Protein AF-A0A7S1Q7R6-F1 (afdb_monomer)

Solvent-accessible surface area (backbone atoms only — not comparable to full-atom values): 7780 Å² total; per-residue (Å²): 104,78,70,52,54,55,52,52,50,54,51,49,54,51,53,53,51,50,54,62,72,68,62,82,77,69,73,88,74,39,63,68,59,52,54,51,50,53,52,51,49,52,50,50,54,53,49,53,55,52,49,53,57,49,51,59,49,48,51,56,51,47,55,55,48,58,70,46,44,64,57,52,53,53,52,52,51,52,52,52,52,48,60,53,43,32,77,79,41,77,83,47,66,76,55,71,65,59,53,51,52,51,52,53,50,52,54,55,56,52,76,70,46,74,79,76,77,73,84,76,86,81,75,75,75,76,76,80,80,121

Nearest PDB structures (foldseek):
  7lbm-assembly1_q  TM=4.569E-01  e=2.997E+00  Homo sapiens

Radius of gyration: 30.02 Å; Cα contacts (8 Å, |Δi|>4): 24; chains: 1; bounding box: 56×29×100 Å

Sequence (130 aa):
QQNEFKVTLAALESLLLEKLANAEGDILDDTELILSLEEAKRTSDEVKEKVVVAQDTELKINETSEFYRPTGSRGSLLFFLLMDLCKMHTFYKYSLDAFVMVVTRAVNSVSLRKPKEAPREEQREEQEKG

Foldseek 3Di:
DLVVLVVVLVVLVVVLVVLVVPDDDDPVPPPVNVVSVVVSVVVVVVSVVVNVVVVVVVVVVVVVCVVCVVVVVVLVVVVVVLVCVCVVDVVSDDDPVVSVVVVVVVVVVVVPDDPDPDPPPPPPPPVPPD

Organism: Alexandrium catenella (NCBI:txid2925)

InterPro domains:
  IPR026983 Dynein heavy chain [PTHR22878] (1-110)
  IPR035706 Dynein heavy chain, ATP-binding dynein motor region [PF12781] (1-47)

Secondary structure (DSSP, 8-state):
-HHHHHHHHHHHHHHHHHHHHT--S-TTT-HHHHHHHHHHHHHHHHHHHHHHHHHHHHHHHHHHHHHHHHHHHHHHHHHHHHHHGGGT-TT----HHHHHHHHHHHHHHHHTS---PPPP-TTSSTTS--

Structure (mmCIF, N/CA/C/O backbone):
data_AF-A0A7S1Q7R6-F1
#
_entry.id   AF-A0A7S1Q7R6-F1
#
loop_
_atom_site.group_PDB
_atom_site.id
_atom_site.type_symbol
_atom_site.label_atom_id
_atom_site.label_alt_id
_atom_site.label_comp_id
_atom_site.label_asym_id
_atom_site.label_entity_id
_atom_site.label_seq_id
_atom_site.pdbx_PDB_ins_code
_atom_site.Cartn_x
_atom_site.Cartn_y
_atom_site.Cartn_z
_atom_site.occupancy
_atom_site.B_iso_or_equiv
_atom_site.auth_seq_id
_atom_site.aut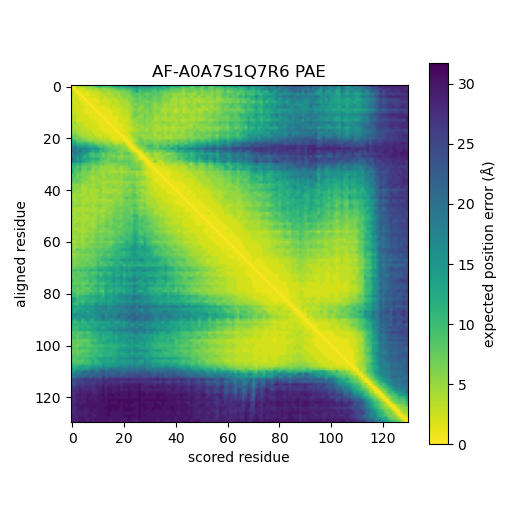h_comp_id
_atom_site.auth_asym_id
_atom_site.auth_atom_id
_atom_site.pdbx_PDB_model_num
ATOM 1 N N . GLN A 1 1 ? -3.364 2.461 11.760 1.00 62.03 1 GLN A N 1
ATOM 2 C CA . GLN A 1 1 ? -4.745 2.958 11.917 1.00 62.03 1 GLN A CA 1
ATOM 3 C C . GLN A 1 1 ? -5.800 1.867 12.083 1.00 62.03 1 GLN A C 1
ATOM 5 O O . GLN A 1 1 ? -6.254 1.701 13.201 1.00 62.03 1 GLN A O 1
ATOM 10 N N . GLN A 1 2 ? -6.175 1.063 11.075 1.00 71.44 2 GLN A N 1
ATOM 11 C CA . GLN A 1 2 ? -7.242 0.049 11.265 1.00 71.44 2 GLN A CA 1
ATOM 12 C C . GLN A 1 2 ? -6.922 -0.974 12.377 1.00 71.44 2 GLN A C 1
ATOM 14 O O . GLN A 1 2 ? -7.785 -1.321 13.178 1.00 71.44 2 GLN A O 1
ATOM 19 N N . ASN A 1 3 ? -5.663 -1.416 12.468 1.00 79.38 3 ASN A N 1
ATOM 20 C CA . ASN A 1 3 ? -5.226 -2.328 13.528 1.00 79.38 3 ASN A CA 1
ATOM 21 C C . ASN A 1 3 ? -5.204 -1.654 14.914 1.00 79.38 3 ASN A C 1
ATOM 23 O O . ASN A 1 3 ? -5.475 -2.299 15.917 1.00 79.38 3 ASN A O 1
ATOM 27 N N . GLU A 1 4 ? -4.946 -0.345 14.965 1.00 82.06 4 GLU A N 1
ATOM 28 C CA . GLU A 1 4 ? -4.988 0.429 16.212 1.00 82.06 4 GLU A CA 1
A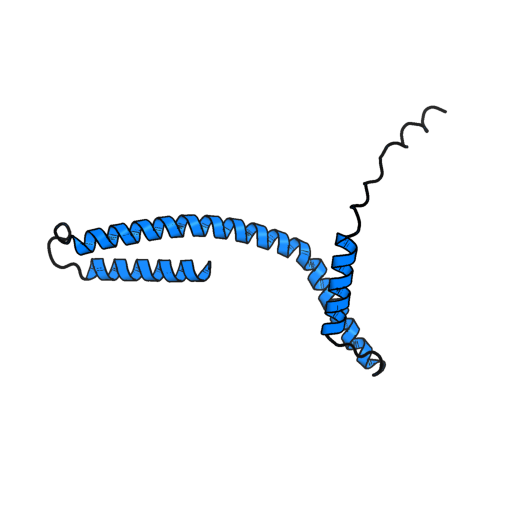TOM 29 C C . GLU A 1 4 ? -6.426 0.540 16.720 1.00 82.06 4 GLU A C 1
ATOM 31 O O . GLU A 1 4 ? -6.647 0.312 17.900 1.00 82.06 4 GLU A O 1
ATOM 36 N N . PHE A 1 5 ? -7.410 0.764 15.836 1.00 81.19 5 PHE A N 1
ATOM 37 C CA . PHE A 1 5 ? -8.825 0.795 16.224 1.00 81.19 5 PHE A CA 1
ATOM 38 C C . PHE A 1 5 ? -9.308 -0.529 16.823 1.00 81.19 5 PHE A C 1
ATOM 40 O O . PHE A 1 5 ? -10.046 -0.524 17.804 1.00 81.19 5 PHE A O 1
ATOM 47 N N . LYS A 1 6 ? -8.856 -1.667 16.280 1.00 82.56 6 LYS A N 1
ATOM 48 C CA . LYS A 1 6 ? -9.162 -2.993 16.841 1.00 82.56 6 LYS A CA 1
ATOM 49 C C . LYS A 1 6 ? -8.565 -3.170 18.238 1.00 82.56 6 LYS A C 1
ATOM 51 O O . LYS A 1 6 ? -9.243 -3.670 19.129 1.00 82.56 6 LYS A O 1
ATOM 56 N N . VAL A 1 7 ? -7.321 -2.730 18.437 1.00 85.81 7 VAL A N 1
ATOM 57 C CA . VAL A 1 7 ? -6.643 -2.793 19.741 1.00 85.81 7 VAL A CA 1
ATOM 58 C C . VAL A 1 7 ? -7.323 -1.877 20.760 1.00 85.81 7 VAL A C 1
ATOM 60 O O . VAL A 1 7 ? -7.571 -2.304 21.884 1.00 85.81 7 VAL A O 1
ATOM 63 N N . THR A 1 8 ? -7.680 -0.648 20.376 1.00 83.38 8 THR A N 1
ATOM 64 C CA . THR A 1 8 ? -8.376 0.287 21.272 1.00 83.38 8 THR A CA 1
ATOM 65 C C . THR A 1 8 ? -9.770 -0.200 21.644 1.00 83.38 8 THR A C 1
ATOM 67 O O . THR A 1 8 ? -10.170 -0.023 22.789 1.00 83.38 8 THR A O 1
ATOM 70 N N . LEU A 1 9 ? -10.498 -0.840 20.717 1.00 84.31 9 LEU A N 1
ATOM 71 C CA . LEU A 1 9 ? -11.827 -1.388 20.997 1.00 84.31 9 LEU A CA 1
ATOM 72 C C . LEU A 1 9 ? -11.746 -2.540 22.009 1.00 84.31 9 LEU A C 1
ATOM 74 O O . LEU A 1 9 ? -12.470 -2.538 22.996 1.00 84.31 9 LEU A O 1
ATOM 78 N N . ALA A 1 10 ? -10.807 -3.471 21.812 1.00 86.06 10 ALA A N 1
ATOM 79 C CA . ALA A 1 10 ? -10.595 -4.593 22.726 1.00 86.06 10 ALA A CA 1
ATOM 80 C C . ALA A 1 10 ? -10.132 -4.138 24.123 1.00 86.06 10 ALA A C 1
ATOM 82 O O . ALA A 1 10 ? -10.534 -4.710 25.139 1.00 86.06 10 ALA A O 1
ATOM 83 N N . ALA A 1 11 ? -9.300 -3.093 24.184 1.00 86.69 11 ALA A N 1
ATOM 84 C CA . ALA A 1 11 ? -8.883 -2.485 25.443 1.00 86.69 11 ALA A CA 1
ATOM 85 C C . ALA A 1 11 ? -10.065 -1.821 26.168 1.00 86.69 11 ALA A C 1
ATOM 87 O O . ALA A 1 11 ? -10.223 -2.013 27.371 1.00 86.69 11 ALA A O 1
ATOM 88 N N . LEU A 1 12 ? -10.918 -1.095 25.433 1.00 83.25 12 LEU A N 1
ATOM 89 C CA . LEU A 1 12 ? -12.149 -0.507 25.965 1.00 83.25 12 LEU A CA 1
ATOM 90 C C . LEU A 1 12 ? -13.103 -1.577 26.496 1.00 83.25 12 LEU A C 1
ATOM 92 O O . LEU A 1 12 ? -13.567 -1.445 27.621 1.00 83.25 12 LEU A O 1
ATOM 96 N N . GLU A 1 13 ? -13.355 -2.645 25.737 1.00 84.12 13 GLU A N 1
ATOM 97 C CA . GLU A 1 13 ? -14.203 -3.762 26.174 1.00 84.12 13 GLU A CA 1
ATOM 98 C C . GLU A 1 13 ? -13.673 -4.417 27.454 1.00 84.12 13 GLU A C 1
ATOM 100 O O . GLU A 1 13 ? -14.444 -4.658 28.380 1.00 84.12 13 GLU A O 1
ATOM 105 N N . SER A 1 14 ? -12.360 -4.652 27.538 1.00 86.38 14 SER A N 1
ATOM 106 C CA . SER A 1 14 ? -11.731 -5.258 28.720 1.00 86.38 14 SER A CA 1
ATOM 107 C C . SER A 1 14 ? -11.855 -4.365 29.956 1.00 86.38 14 SER A C 1
ATOM 109 O O . SER A 1 14 ? -12.211 -4.850 31.027 1.00 86.38 14 SER A O 1
ATOM 111 N N . LEU A 1 15 ? -11.619 -3.059 29.798 1.00 84.00 15 LEU A N 1
ATOM 112 C CA . LEU A 1 15 ? -11.740 -2.071 30.873 1.00 84.00 15 LEU A CA 1
ATOM 113 C C . LEU A 1 15 ? -13.187 -1.976 31.375 1.00 84.00 15 LEU A C 1
ATOM 115 O O . LEU A 1 15 ? -13.436 -1.902 32.576 1.00 84.00 15 LEU A O 1
ATOM 119 N N . LEU A 1 16 ? -14.153 -2.017 30.460 1.00 82.56 16 LEU A N 1
ATOM 120 C CA . LEU A 1 16 ? -15.580 -1.966 30.773 1.00 82.56 16 LEU A CA 1
ATOM 121 C C . LEU A 1 16 ? -16.029 -3.233 31.521 1.00 82.56 16 LEU A C 1
ATOM 123 O O . LEU A 1 16 ? -16.770 -3.143 32.500 1.00 82.56 16 LEU A O 1
ATOM 127 N N . LEU A 1 17 ? -15.525 -4.402 31.107 1.00 85.12 17 LEU A N 1
ATOM 128 C CA . LEU A 1 17 ? -15.769 -5.681 31.774 1.00 85.12 17 LEU A CA 1
ATOM 129 C C . LEU A 1 17 ? -15.191 -5.701 33.198 1.00 85.12 17 LEU A C 1
ATOM 131 O O . LEU A 1 17 ? -15.863 -6.148 34.123 1.00 85.12 17 LEU A O 1
ATOM 135 N N . GLU A 1 18 ? -13.970 -5.192 33.375 1.00 85.00 18 GLU A N 1
ATOM 136 C CA . GLU A 1 18 ? -13.306 -5.078 34.678 1.00 85.00 18 GLU A CA 1
ATOM 137 C C . GLU A 1 18 ? -14.086 -4.160 35.625 1.00 85.00 18 GLU A C 1
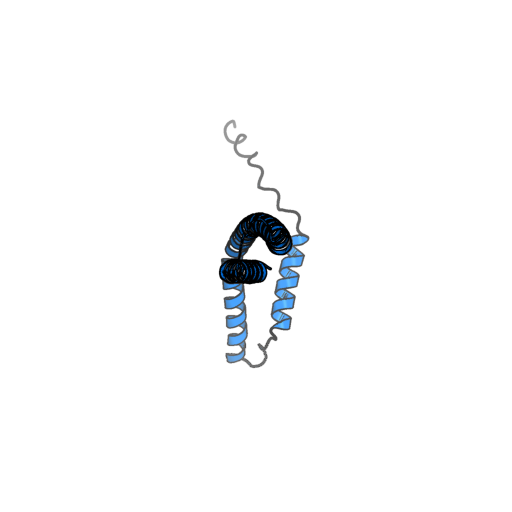ATOM 139 O O . GLU A 1 18 ? -14.365 -4.532 36.765 1.00 85.00 18 GLU A O 1
ATOM 144 N N . LYS A 1 19 ? -14.498 -2.984 35.137 1.00 79.38 19 LYS A N 1
ATOM 145 C CA . LYS A 1 19 ? -15.271 -2.017 35.924 1.00 79.38 19 LYS A CA 1
ATOM 146 C C . LYS A 1 19 ? -16.637 -2.551 36.352 1.00 79.38 19 LYS A C 1
ATOM 148 O O . LYS A 1 19 ? -17.047 -2.310 37.480 1.00 79.38 19 LYS A O 1
ATOM 153 N N . LEU A 1 20 ? -17.322 -3.298 35.486 1.00 80.19 20 LEU A N 1
ATOM 154 C CA . LEU A 1 20 ? -18.587 -3.957 35.830 1.00 80.19 20 LEU A CA 1
ATOM 155 C C . LEU A 1 20 ? -18.394 -5.116 36.818 1.00 80.19 20 LEU A C 1
ATOM 157 O O . LEU A 1 20 ? -19.235 -5.314 37.688 1.00 80.19 20 LEU A O 1
ATOM 161 N N . ALA A 1 21 ? -17.309 -5.884 36.690 1.00 83.81 21 ALA A N 1
ATOM 162 C CA . ALA A 1 21 ? -17.031 -7.026 37.561 1.00 83.81 21 ALA A CA 1
ATOM 163 C C . ALA A 1 21 ? -16.616 -6.613 38.984 1.00 83.81 21 ALA A C 1
ATOM 165 O O . ALA A 1 21 ? -16.918 -7.335 39.931 1.00 83.81 21 ALA A O 1
ATOM 166 N N . ASN A 1 22 ? -15.947 -5.465 39.126 1.00 81.44 22 ASN A N 1
ATOM 167 C CA . ASN A 1 22 ? -15.501 -4.920 40.412 1.00 81.44 22 ASN A CA 1
ATOM 168 C C . ASN A 1 22 ? -16.511 -3.959 41.064 1.00 81.44 22 ASN A C 1
ATOM 170 O O . ASN A 1 22 ? -16.229 -3.436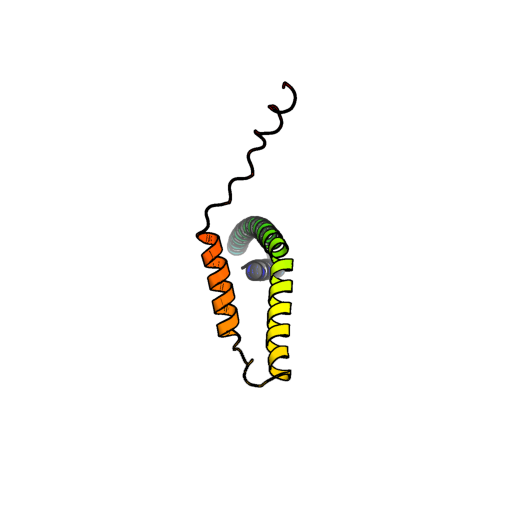 42.141 1.00 81.44 22 ASN A O 1
ATOM 174 N N . ALA A 1 23 ? -17.663 -3.701 40.436 1.00 76.88 23 ALA A N 1
ATOM 175 C CA . ALA A 1 23 ? -18.699 -2.854 41.016 1.00 76.88 23 ALA A CA 1
ATOM 176 C C . ALA A 1 23 ? -19.355 -3.563 42.217 1.00 76.88 23 ALA A C 1
ATOM 178 O O . ALA A 1 23 ? -20.067 -4.555 42.057 1.00 76.88 23 ALA A O 1
ATOM 179 N N . GLU A 1 24 ? -19.110 -3.056 43.425 1.00 70.31 24 GLU A N 1
ATOM 180 C CA . GLU A 1 24 ? -19.634 -3.594 44.684 1.00 70.31 24 GLU A CA 1
ATOM 181 C C . GLU A 1 24 ? -20.580 -2.554 45.321 1.00 70.31 24 GLU A C 1
ATOM 183 O O . GLU A 1 24 ? -20.151 -1.453 45.658 1.00 70.31 24 GLU A O 1
ATOM 188 N N . GLY A 1 25 ? -21.876 -2.868 45.464 1.00 71.75 25 GLY A N 1
ATOM 189 C CA . GLY A 1 25 ? -22.901 -1.937 45.977 1.00 71.75 25 GLY A CA 1
ATOM 190 C C . GLY A 1 25 ? -23.997 -1.578 44.960 1.00 71.75 25 GLY A C 1
ATOM 191 O O . GLY A 1 25 ? -24.200 -2.302 43.985 1.00 71.75 25 GLY A O 1
ATOM 192 N N . ASP A 1 26 ? -24.744 -0.490 45.204 1.00 73.69 26 ASP A N 1
ATOM 193 C CA . ASP A 1 26 ? -25.729 0.029 44.242 1.00 73.69 26 ASP A CA 1
ATOM 194 C C . ASP A 1 26 ? -25.008 0.766 43.105 1.00 73.69 26 ASP A C 1
ATOM 196 O O . ASP A 1 26 ? -24.490 1.870 43.258 1.00 73.69 26 ASP A O 1
ATOM 200 N N . ILE A 1 27 ? -24.978 0.116 41.948 1.00 72.44 27 ILE A N 1
ATOM 201 C CA . ILE A 1 27 ? -24.308 0.550 40.716 1.00 72.44 27 ILE A CA 1
ATOM 202 C C . ILE A 1 27 ? -24.837 1.906 40.215 1.00 72.44 27 ILE A C 1
ATOM 204 O O . ILE A 1 27 ? -24.176 2.583 39.430 1.00 72.44 27 ILE A O 1
ATOM 208 N N . LEU A 1 28 ? -26.046 2.292 40.635 1.00 74.12 28 LEU A N 1
ATOM 209 C CA . LEU A 1 28 ? -26.682 3.549 40.247 1.00 74.12 28 LEU A CA 1
ATOM 210 C C . LEU A 1 28 ? -26.184 4.755 41.058 1.00 74.12 28 LEU A C 1
ATOM 212 O O . LEU A 1 28 ? -26.344 5.884 40.594 1.00 74.12 28 LEU A O 1
ATOM 216 N N . ASP A 1 29 ? -25.556 4.529 42.215 1.00 77.31 29 ASP A N 1
ATOM 217 C CA . ASP A 1 29 ? -24.957 5.584 43.045 1.00 77.31 29 ASP A CA 1
ATOM 218 C C . ASP A 1 29 ? -23.487 5.864 42.671 1.00 77.31 29 ASP A C 1
ATOM 220 O O . ASP A 1 29 ? -22.928 6.902 43.042 1.00 77.31 29 ASP A O 1
ATOM 224 N N . ASP A 1 30 ? -22.853 4.976 41.897 1.00 80.56 30 ASP A N 1
ATOM 225 C CA . ASP A 1 30 ? -21.475 5.145 41.435 1.00 80.56 30 ASP A CA 1
ATOM 226 C C . ASP A 1 30 ? -21.399 6.095 40.226 1.00 80.56 30 ASP A C 1
ATOM 228 O O . ASP A 1 30 ? -21.389 5.711 39.051 1.00 80.56 30 ASP A O 1
ATOM 232 N N . THR A 1 31 ? -21.332 7.389 40.536 1.00 79.38 31 THR A N 1
ATOM 233 C CA . THR A 1 31 ? -21.178 8.455 39.534 1.00 79.38 31 THR A CA 1
ATOM 234 C C . THR A 1 31 ? -19.906 8.327 38.685 1.00 79.38 31 THR A C 1
ATOM 236 O O . THR A 1 31 ? -19.912 8.747 37.526 1.00 79.38 31 THR A O 1
ATOM 239 N N . GLU A 1 32 ? -18.828 7.734 39.208 1.00 79.06 32 GLU A N 1
ATOM 240 C CA . GLU A 1 32 ? -17.567 7.560 38.476 1.00 79.06 32 GLU A CA 1
ATOM 241 C C . GLU A 1 32 ? -17.698 6.447 37.428 1.00 79.06 32 GLU A C 1
ATOM 243 O O . GLU A 1 32 ? -17.280 6.602 36.271 1.00 79.06 32 GLU A O 1
ATOM 248 N N . LEU A 1 33 ? -18.358 5.348 37.798 1.00 79.38 33 LEU A N 1
ATOM 249 C CA . LEU A 1 33 ? -18.689 4.264 36.884 1.00 79.38 33 LEU A CA 1
ATOM 250 C C . LEU A 1 33 ? -19.596 4.753 3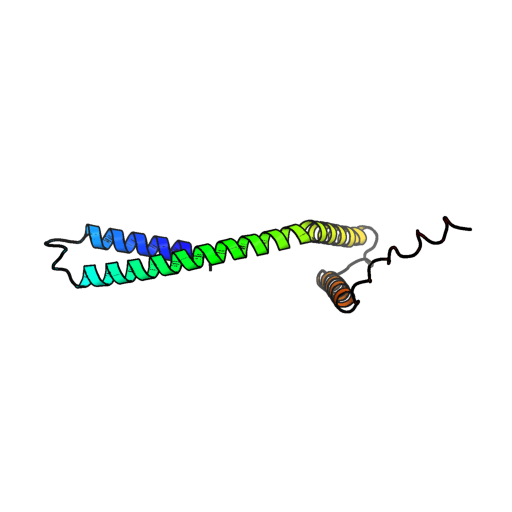5.749 1.00 79.38 33 LEU A C 1
ATOM 252 O O . LEU A 1 33 ? -19.281 4.504 34.581 1.00 79.38 33 LEU A O 1
ATOM 256 N N . ILE A 1 34 ? -20.651 5.513 36.064 1.00 81.88 34 ILE A N 1
ATOM 257 C CA . ILE A 1 34 ? -21.592 6.068 35.075 1.00 81.88 34 ILE A CA 1
ATOM 258 C C . ILE A 1 34 ? -20.876 6.962 34.054 1.00 81.88 34 ILE A C 1
ATOM 260 O O . ILE A 1 34 ? -21.047 6.768 32.848 1.00 81.88 34 ILE A O 1
ATOM 264 N N . LEU A 1 35 ? -20.033 7.897 34.508 1.00 81.75 35 LEU A N 1
ATOM 265 C CA . LEU A 1 35 ? -19.286 8.789 33.612 1.00 81.75 35 LEU A CA 1
ATOM 266 C C . LEU A 1 35 ? -18.339 8.010 32.692 1.00 81.75 35 LEU A C 1
ATOM 268 O O . LEU A 1 35 ? -18.256 8.290 31.495 1.00 81.75 35 LEU A O 1
ATOM 272 N N . SER A 1 36 ? -17.662 6.991 33.225 1.00 81.44 36 SER A N 1
ATOM 273 C CA . SER A 1 36 ? -16.751 6.175 32.422 1.00 81.44 36 SER A CA 1
ATOM 274 C C . SER A 1 36 ? -17.465 5.283 31.402 1.00 81.44 36 SER A C 1
ATOM 276 O O . SER A 1 36 ? -16.940 5.058 30.312 1.00 81.44 36 SER A O 1
ATOM 278 N N . LEU A 1 37 ? -18.680 4.818 31.713 1.00 81.19 37 LEU A N 1
ATOM 279 C CA . LEU A 1 37 ? -19.538 4.092 30.776 1.00 81.19 37 LEU A CA 1
ATOM 280 C C . LEU A 1 37 ? -20.027 5.002 29.646 1.00 81.19 37 LEU A C 1
ATOM 282 O O . LEU A 1 37 ? -20.062 4.580 28.488 1.00 81.19 37 LEU A O 1
ATOM 286 N N . GLU A 1 38 ? -20.373 6.251 29.956 1.00 84.75 38 GLU A N 1
ATOM 287 C CA . GLU A 1 38 ? -20.788 7.236 28.957 1.00 84.75 38 GLU A CA 1
ATOM 288 C C . GLU A 1 38 ? -19.629 7.619 28.021 1.00 84.75 38 GLU A C 1
ATOM 290 O O . GLU A 1 38 ? -19.798 7.646 26.798 1.00 84.75 38 GLU A O 1
ATOM 295 N N . GLU A 1 39 ? -18.424 7.816 28.564 1.00 84.44 39 GLU A N 1
ATOM 296 C CA . GLU A 1 39 ? -17.214 8.070 27.775 1.00 84.44 39 GLU A CA 1
ATOM 297 C C . GLU A 1 39 ? -16.823 6.867 26.901 1.00 84.44 39 GLU A C 1
ATOM 299 O O . GLU A 1 39 ? -16.518 7.026 25.711 1.00 84.44 39 GLU A O 1
ATOM 304 N N . ALA A 1 40 ? -16.882 5.651 27.452 1.00 84.81 40 ALA A N 1
ATOM 305 C CA . ALA A 1 40 ? -16.605 4.424 26.713 1.00 84.81 40 ALA A CA 1
ATOM 306 C C . ALA A 1 40 ? -17.612 4.206 25.576 1.00 84.81 40 ALA A C 1
ATOM 308 O O . ALA A 1 40 ? -17.220 3.863 24.458 1.00 84.81 40 ALA A O 1
ATOM 309 N N . LYS A 1 41 ? -18.900 4.472 25.827 1.00 85.88 41 LYS A N 1
ATOM 310 C CA . LYS A 1 41 ? -19.953 4.428 24.808 1.00 85.88 41 LYS A CA 1
ATOM 311 C C . LYS A 1 41 ? -19.685 5.434 23.692 1.00 85.88 41 LYS A C 1
ATOM 313 O O . LYS A 1 41 ? -19.673 5.044 22.527 1.00 85.88 41 LYS A O 1
ATOM 318 N N . ARG A 1 42 ? -19.396 6.696 24.036 1.00 88.38 42 ARG A N 1
ATOM 319 C CA . ARG A 1 42 ? -19.082 7.742 23.049 1.00 88.38 42 ARG A CA 1
ATOM 320 C C . ARG A 1 42 ? -17.896 7.346 22.172 1.00 88.38 42 ARG A C 1
ATOM 322 O O . ARG A 1 42 ? -17.950 7.491 20.955 1.00 88.38 42 ARG A O 1
ATOM 329 N N . THR A 1 43 ? -16.837 6.829 22.790 1.00 85.44 43 THR A N 1
ATOM 330 C CA . THR A 1 43 ? -15.622 6.417 22.078 1.00 85.44 43 THR A CA 1
ATOM 331 C C . THR A 1 43 ? -15.881 5.201 21.186 1.00 85.44 43 THR A C 1
ATOM 333 O O . THR A 1 43 ? -15.391 5.155 20.061 1.00 85.44 43 THR A O 1
ATOM 336 N N . SER A 1 44 ? -16.685 4.238 21.643 1.00 85.81 44 SER A N 1
ATOM 337 C CA . SER A 1 44 ? -17.092 3.075 20.844 1.00 85.81 44 SER A CA 1
ATOM 338 C C . SER A 1 44 ? -17.902 3.481 19.609 1.00 85.81 44 SER A C 1
ATOM 340 O O . SER A 1 44 ? -17.600 3.028 18.503 1.00 85.81 44 SER A O 1
ATOM 342 N N . ASP A 1 45 ? -18.865 4.393 19.767 1.00 88.19 45 ASP A N 1
ATOM 343 C CA . ASP A 1 45 ? -19.668 4.916 18.657 1.00 88.19 45 ASP A CA 1
ATOM 344 C C . ASP A 1 45 ? -18.791 5.654 17.627 1.00 88.19 45 ASP A C 1
ATOM 346 O O . ASP A 1 45 ? -18.905 5.413 16.422 1.00 88.19 45 ASP A O 1
ATOM 350 N N . GLU A 1 46 ? -17.840 6.472 18.089 1.00 87.75 46 GLU A N 1
ATOM 351 C CA . GLU A 1 46 ? -16.884 7.175 17.223 1.00 87.75 46 GLU A CA 1
ATOM 352 C C . GLU A 1 46 ? -15.951 6.207 16.471 1.00 87.75 46 GLU A C 1
ATOM 354 O O . GLU A 1 46 ? -15.704 6.361 15.271 1.00 87.75 46 GLU A O 1
ATOM 359 N N . VAL A 1 47 ? -15.426 5.182 17.151 1.00 86.69 47 VAL A N 1
ATOM 360 C CA . VAL A 1 47 ? -14.579 4.159 16.518 1.00 86.69 47 VAL A CA 1
ATOM 361 C C . VAL A 1 47 ? -15.381 3.359 15.495 1.00 86.69 47 VAL A C 1
ATOM 363 O O . VAL A 1 47 ? -14.865 3.069 14.416 1.00 86.69 47 VAL A O 1
ATOM 366 N N . LYS A 1 48 ? -16.645 3.040 15.781 1.00 85.88 48 LYS A N 1
ATOM 367 C CA . LYS A 1 48 ? -17.522 2.306 14.864 1.00 85.88 48 LYS A CA 1
ATOM 368 C C . LYS A 1 48 ? -17.737 3.063 13.556 1.00 85.88 48 LYS A C 1
ATOM 370 O O . LYS A 1 48 ? -17.608 2.464 12.490 1.00 85.88 48 LYS A O 1
ATOM 375 N N . GLU A 1 49 ? -17.994 4.367 13.621 1.00 89.06 49 GLU A N 1
ATOM 376 C CA . GLU A 1 49 ? -18.105 5.210 12.426 1.00 89.06 49 GLU A CA 1
ATOM 377 C C . GLU A 1 49 ? -16.787 5.234 11.634 1.00 89.06 49 GLU A C 1
ATOM 379 O O . GLU A 1 49 ? -16.767 4.996 10.423 1.00 89.06 49 GLU A O 1
ATOM 384 N N . LYS A 1 50 ? -15.656 5.418 12.324 1.00 87.81 50 LYS A N 1
ATOM 385 C CA . LYS A 1 50 ? -14.324 5.424 11.698 1.00 87.81 50 LYS A CA 1
ATOM 386 C C . LYS A 1 50 ? -13.963 4.092 11.039 1.00 87.81 50 LYS A C 1
ATOM 388 O O . LYS A 1 50 ? -13.310 4.092 9.997 1.00 87.81 50 LYS A O 1
ATOM 393 N N . VAL A 1 51 ? -14.379 2.964 11.614 1.00 87.44 51 VAL A N 1
ATOM 394 C CA . VAL A 1 51 ? -14.148 1.628 11.044 1.00 87.44 51 VAL A CA 1
ATOM 395 C C . VAL A 1 51 ? -14.902 1.451 9.727 1.00 87.44 51 VAL A C 1
ATOM 397 O O . VAL A 1 51 ? -14.318 0.919 8.785 1.00 87.44 51 VAL A O 1
ATOM 400 N N . VAL A 1 52 ? -16.143 1.939 9.626 1.00 88.94 52 VAL A N 1
ATOM 401 C CA . VAL A 1 52 ? -16.920 1.893 8.373 1.00 88.94 52 VAL A CA 1
ATOM 402 C C . VAL A 1 52 ? -16.210 2.686 7.275 1.00 88.94 52 VAL A C 1
ATOM 404 O O . VAL A 1 52 ? -15.941 2.156 6.199 1.00 88.94 52 VAL A O 1
ATOM 407 N N . VAL A 1 53 ? -15.796 3.920 7.574 1.00 89.50 53 VAL A N 1
ATOM 408 C CA . VAL A 1 53 ? -15.055 4.761 6.616 1.00 89.50 53 VAL A CA 1
ATOM 409 C C . VAL A 1 53 ? -13.728 4.112 6.203 1.00 89.50 53 VAL A C 1
ATOM 411 O O . VAL A 1 53 ? -13.337 4.159 5.031 1.00 89.50 53 VAL A O 1
ATOM 414 N N . ALA A 1 54 ? -13.023 3.487 7.149 1.00 88.06 54 ALA A N 1
ATOM 415 C CA . ALA A 1 54 ? -11.780 2.779 6.871 1.00 88.06 54 ALA A CA 1
ATOM 416 C C . ALA A 1 54 ? -12.002 1.567 5.953 1.00 88.06 54 ALA A C 1
ATOM 418 O O . ALA A 1 54 ? -11.198 1.358 5.049 1.00 88.06 54 ALA A O 1
ATOM 419 N N . GLN A 1 55 ? -13.087 0.811 6.142 1.00 89.12 55 GLN A N 1
ATOM 420 C CA . GLN A 1 55 ? -13.435 -0.331 5.296 1.00 89.12 55 GLN A CA 1
ATOM 421 C C . GLN A 1 55 ? -13.756 0.104 3.861 1.00 89.12 55 GLN A C 1
ATOM 423 O O . GLN A 1 55 ? -13.222 -0.467 2.913 1.00 89.12 55 GLN A O 1
ATOM 428 N N . ASP A 1 56 ? -14.556 1.157 3.686 1.00 91.88 56 ASP A N 1
ATOM 429 C CA . ASP A 1 56 ? -14.859 1.701 2.356 1.00 91.88 56 ASP A CA 1
ATOM 430 C C . ASP A 1 56 ? -13.597 2.197 1.642 1.00 91.88 56 ASP A C 1
ATOM 432 O O . ASP A 1 56 ? -13.434 2.048 0.428 1.00 91.88 56 ASP A O 1
ATOM 436 N N . THR A 1 57 ? -12.679 2.794 2.401 1.00 90.38 57 THR A N 1
ATOM 437 C CA . THR A 1 57 ? -11.389 3.246 1.875 1.00 90.38 57 THR A CA 1
ATOM 438 C C . THR A 1 57 ? -10.500 2.059 1.502 1.00 90.38 57 THR A C 1
ATOM 440 O O . THR A 1 57 ? -9.874 2.079 0.443 1.00 90.38 57 THR A O 1
ATOM 443 N N . GLU A 1 58 ? -10.469 1.009 2.325 1.00 89.75 58 GLU A N 1
ATOM 444 C CA . GLU A 1 58 ? -9.730 -0.229 2.060 1.00 89.75 58 GLU A CA 1
ATOM 445 C C . GLU A 1 58 ? -10.216 -0.905 0.777 1.00 89.75 58 GLU A C 1
ATOM 447 O O . GLU A 1 58 ? -9.393 -1.293 -0.050 1.00 89.75 58 GLU A O 1
ATOM 452 N N . LEU A 1 59 ? -11.532 -0.967 0.555 1.00 93.00 59 LEU A N 1
ATOM 453 C CA . LEU A 1 59 ? -12.104 -1.503 -0.680 1.00 93.00 59 LEU A CA 1
ATOM 454 C C . LEU A 1 59 ? -11.619 -0.727 -1.908 1.00 93.00 59 LEU A C 1
ATOM 456 O O . LEU A 1 59 ? -11.091 -1.332 -2.838 1.00 93.00 59 LEU A O 1
ATOM 460 N N . LYS A 1 60 ? -11.689 0.609 -1.881 1.00 93.31 60 LYS A N 1
ATOM 461 C CA . LYS A 1 60 ? -11.201 1.462 -2.984 1.00 93.31 60 LYS A CA 1
ATOM 462 C C . LYS A 1 60 ? -9.701 1.286 -3.240 1.00 93.31 60 LYS A C 1
ATOM 464 O O . LYS A 1 60 ? -9.256 1.252 -4.392 1.00 93.31 60 LYS A O 1
ATOM 469 N N . ILE A 1 61 ? -8.905 1.171 -2.174 1.00 92.94 61 ILE A N 1
ATOM 470 C CA . ILE A 1 61 ? -7.462 0.910 -2.271 1.00 92.94 61 ILE A CA 1
ATOM 471 C C . ILE A 1 61 ? -7.215 -0.465 -2.887 1.00 92.94 61 ILE A C 1
ATOM 473 O O . ILE A 1 61 ? -6.341 -0.598 -3.745 1.00 92.94 61 ILE A O 1
ATOM 477 N N . ASN A 1 62 ? -7.969 -1.478 -2.468 1.00 93.06 62 ASN A N 1
ATOM 478 C CA . ASN A 1 62 ? -7.821 -2.838 -2.956 1.00 93.06 62 ASN A CA 1
ATOM 479 C C . ASN A 1 62 ? -8.205 -2.941 -4.436 1.00 93.06 62 ASN A C 1
ATOM 481 O O . ASN A 1 62 ? -7.434 -3.479 -5.221 1.00 9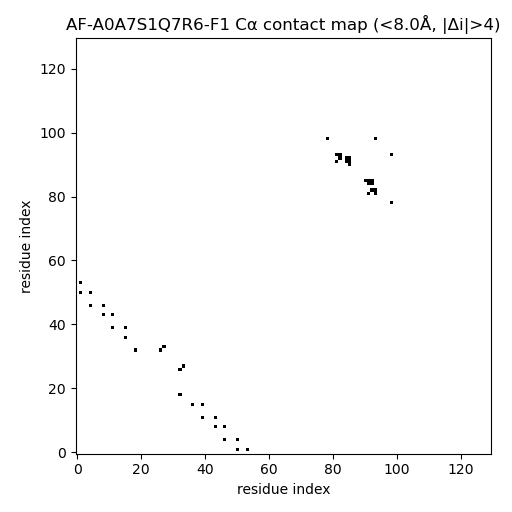3.06 62 ASN A O 1
ATOM 485 N N . GLU A 1 63 ? -9.321 -2.340 -4.846 1.00 94.62 63 GLU A N 1
ATOM 486 C CA . GLU A 1 63 ? -9.725 -2.250 -6.256 1.00 94.62 63 GLU A CA 1
ATOM 487 C C . GLU A 1 63 ? -8.634 -1.606 -7.119 1.00 94.62 63 GLU A C 1
ATOM 489 O O . GLU A 1 63 ? -8.233 -2.150 -8.151 1.00 94.62 63 GLU A O 1
ATOM 494 N N . THR A 1 64 ? -8.096 -0.471 -6.666 1.00 91.44 64 THR A N 1
ATOM 495 C CA . THR A 1 64 ? -7.014 0.220 -7.377 1.00 91.44 64 THR A CA 1
ATOM 496 C C . THR A 1 64 ? -5.750 -0.643 -7.418 1.00 91.44 64 THR A C 1
ATOM 498 O O . THR A 1 64 ? -5.071 -0.716 -8.440 1.00 91.44 64 THR A O 1
ATOM 501 N N . SER A 1 65 ? -5.432 -1.336 -6.327 1.00 91.94 65 SER A N 1
ATOM 502 C CA . SER A 1 65 ? -4.258 -2.208 -6.231 1.00 91.94 65 SER A CA 1
ATOM 503 C C . SER A 1 65 ? -4.368 -3.419 -7.160 1.00 91.94 65 SER A C 1
ATOM 505 O O . SER A 1 65 ? -3.402 -3.750 -7.850 1.00 91.94 65 SER A O 1
ATOM 507 N N . GLU A 1 66 ? -5.545 -4.038 -7.252 1.00 94.06 66 GLU A N 1
ATOM 508 C CA . GLU A 1 66 ? -5.820 -5.143 -8.174 1.00 94.06 66 GLU A CA 1
ATOM 509 C C . GLU A 1 66 ? -5.737 -4.698 -9.640 1.00 94.06 66 GLU A C 1
ATOM 511 O O . GLU A 1 66 ? -5.191 -5.427 -10.472 1.00 94.06 66 GLU A O 1
ATOM 516 N N . PHE A 1 67 ? -6.145 -3.466 -9.958 1.00 94.19 67 PHE A N 1
ATOM 517 C CA . PHE A 1 67 ? -5.963 -2.898 -11.297 1.00 94.19 67 PHE A CA 1
ATOM 518 C C . PHE A 1 67 ? -4.480 -2.817 -11.712 1.00 94.19 67 PHE A C 1
ATOM 520 O O . PHE A 1 67 ? -4.131 -3.101 -12.862 1.00 94.19 67 PHE A O 1
ATOM 527 N N . TYR A 1 68 ? -3.576 -2.483 -10.783 1.00 92.94 68 TYR A N 1
ATOM 528 C CA . TYR A 1 68 ? -2.134 -2.402 -11.059 1.00 92.94 68 TYR A CA 1
ATOM 529 C C . TYR A 1 68 ? -1.371 -3.716 -10.844 1.00 92.94 68 TYR A C 1
ATOM 531 O O . TYR A 1 68 ? -0.246 -3.846 -11.340 1.00 92.94 68 TYR A O 1
ATOM 539 N N . ARG A 1 69 ? -1.965 -4.713 -10.176 1.00 94.00 69 ARG A N 1
ATOM 540 C CA . ARG A 1 69 ? -1.367 -6.032 -9.912 1.00 94.00 69 ARG A CA 1
ATOM 541 C C . ARG A 1 69 ? -0.725 -6.683 -11.150 1.00 94.00 69 ARG A C 1
ATOM 543 O O . ARG A 1 69 ? 0.453 -7.039 -11.053 1.00 94.00 69 ARG A O 1
ATOM 550 N N . PRO A 1 70 ? -1.379 -6.793 -12.328 1.00 95.00 70 PRO A N 1
ATOM 551 C CA . PRO A 1 70 ? -0.746 -7.394 -13.508 1.00 95.00 70 PRO A CA 1
ATOM 552 C C . PRO A 1 70 ? 0.463 -6.592 -14.015 1.00 95.00 70 PRO A C 1
ATOM 554 O O . PRO A 1 70 ? 1.452 -7.171 -14.470 1.00 95.00 70 PRO A O 1
ATOM 557 N N . THR A 1 71 ? 0.423 -5.262 -13.913 1.00 92.50 71 THR A N 1
ATOM 558 C CA . THR A 1 71 ? 1.548 -4.388 -14.277 1.00 92.50 71 THR A CA 1
ATOM 559 C C . THR A 1 71 ? 2.728 -4.593 -13.327 1.00 92.50 71 THR A C 1
ATOM 561 O O . THR A 1 71 ? 3.864 -4.716 -13.787 1.00 92.50 71 THR A O 1
ATOM 564 N N . GLY A 1 72 ? 2.463 -4.725 -12.024 1.00 93.38 72 GLY A N 1
ATOM 565 C CA . GLY A 1 72 ? 3.469 -5.075 -11.018 1.00 93.38 72 GLY A CA 1
ATOM 566 C C . GLY A 1 72 ? 4.114 -6.439 -11.282 1.00 93.38 72 GLY A C 1
ATOM 567 O O . GLY A 1 72 ? 5.342 -6.548 -11.296 1.00 93.38 72 GLY A O 1
ATOM 568 N N . SER A 1 73 ? 3.312 -7.464 -11.594 1.00 95.56 73 SER A N 1
ATOM 569 C CA . SER A 1 73 ? 3.819 -8.797 -11.950 1.00 95.56 73 SER A CA 1
ATOM 570 C C . SER A 1 73 ? 4.743 -8.752 -13.169 1.00 95.56 73 SER A C 1
ATOM 572 O O . SER A 1 73 ? 5.850 -9.289 -13.127 1.00 95.56 73 SER A O 1
ATOM 574 N N . ARG A 1 74 ? 4.347 -8.050 -14.236 1.00 95.19 74 ARG A N 1
ATOM 575 C CA . ARG A 1 74 ? 5.182 -7.883 -15.438 1.00 95.19 74 ARG A CA 1
ATOM 576 C C . ARG A 1 74 ? 6.472 -7.113 -15.150 1.00 95.19 74 ARG A C 1
ATOM 578 O O . ARG A 1 74 ? 7.522 -7.486 -15.667 1.00 95.19 74 ARG A O 1
ATOM 585 N N . GLY A 1 75 ? 6.405 -6.075 -14.314 1.00 94.31 75 GLY A N 1
ATOM 586 C CA . GLY A 1 75 ? 7.579 -5.325 -13.866 1.00 94.31 75 GLY A CA 1
ATOM 587 C C . GLY A 1 75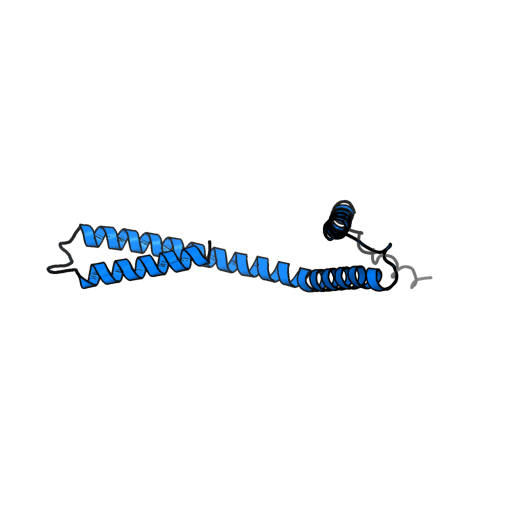 ? 8.577 -6.208 -13.115 1.00 94.31 75 GLY A C 1
ATOM 588 O O . GLY A 1 75 ? 9.769 -6.173 -13.417 1.00 94.31 75 GLY A O 1
ATOM 589 N N . SER A 1 76 ? 8.088 -7.058 -12.205 1.00 94.50 76 SER A N 1
ATOM 590 C CA . SER A 1 76 ? 8.937 -8.004 -11.468 1.00 94.50 76 SER A CA 1
ATOM 591 C C . SER A 1 76 ? 9.620 -9.017 -12.392 1.00 94.50 76 SER A C 1
ATOM 593 O O . SER A 1 76 ? 10.828 -9.222 -12.291 1.00 94.50 76 SER A O 1
ATOM 595 N N . LEU A 1 77 ? 8.886 -9.575 -13.362 1.00 95.25 77 LEU A N 1
ATOM 596 C CA . LEU A 1 77 ? 9.437 -10.495 -14.356 1.00 95.25 77 LEU A CA 1
ATOM 597 C C . LEU A 1 77 ? 10.551 -9.834 -15.176 1.00 95.25 77 LEU A C 1
ATOM 599 O O . LEU A 1 77 ? 11.611 -10.424 -15.363 1.00 95.25 77 LEU A O 1
ATOM 603 N N . LEU A 1 78 ? 10.334 -8.599 -15.634 1.00 94.06 78 LEU A N 1
ATOM 604 C CA . LEU A 1 78 ? 11.330 -7.860 -16.406 1.00 94.06 78 LEU A CA 1
ATOM 605 C C . LEU A 1 78 ? 12.612 -7.611 -15.602 1.00 94.06 78 LEU A C 1
ATOM 607 O O . LEU A 1 78 ? 13.706 -7.746 -16.146 1.00 94.06 78 LEU A O 1
ATOM 611 N N . PHE A 1 79 ? 12.488 -7.278 -14.314 1.00 94.06 79 PHE A N 1
ATOM 612 C CA . PHE A 1 79 ? 13.646 -7.118 -13.439 1.00 94.06 79 PHE A CA 1
ATOM 613 C C . PHE A 1 79 ? 14.422 -8.430 -13.276 1.00 94.06 79 PHE A C 1
ATOM 615 O O . PHE A 1 79 ? 15.645 -8.430 -13.398 1.00 94.06 79 PHE A O 1
ATOM 622 N N . PHE A 1 80 ? 13.737 -9.557 -13.068 1.00 93.06 80 PHE A N 1
ATOM 623 C CA . PHE A 1 80 ? 14.405 -10.857 -12.961 1.00 93.06 80 PHE A CA 1
ATOM 624 C C . PHE A 1 80 ? 15.102 -11.269 -14.260 1.00 93.06 80 PHE A C 1
ATOM 626 O O . PHE A 1 80 ? 16.246 -11.714 -14.211 1.00 93.06 80 PHE A O 1
ATOM 633 N N . LEU A 1 81 ? 14.483 -11.024 -15.420 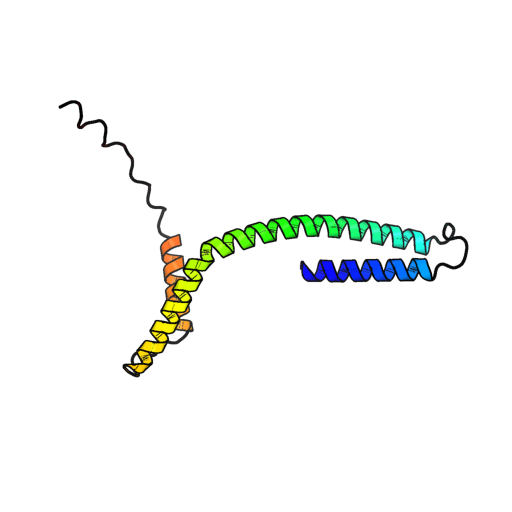1.00 92.50 81 LEU A N 1
ATOM 634 C CA . LEU A 1 81 ? 15.149 -11.211 -16.711 1.00 92.50 81 LEU A CA 1
ATOM 635 C C . LEU A 1 81 ? 16.409 -10.342 -16.810 1.00 92.50 81 LEU A C 1
ATOM 637 O O . LEU A 1 81 ? 17.461 -10.834 -17.203 1.00 92.50 81 LEU A O 1
ATOM 641 N N . LEU A 1 82 ? 16.339 -9.074 -16.395 1.00 91.31 82 LEU A N 1
ATOM 642 C CA . LEU A 1 82 ? 17.493 -8.171 -16.380 1.00 91.31 82 LEU A CA 1
ATOM 643 C C . LEU A 1 82 ? 18.628 -8.680 -15.477 1.00 91.31 82 LEU A C 1
ATOM 645 O O . LEU A 1 82 ? 19.798 -8.523 -15.820 1.00 91.31 82 LEU A O 1
ATOM 649 N N . MET A 1 83 ? 18.301 -9.313 -14.349 1.00 90.81 83 MET A N 1
ATOM 650 C CA . MET A 1 83 ? 19.296 -9.956 -13.485 1.00 90.81 83 MET A CA 1
ATOM 651 C C . MET A 1 83 ? 19.920 -11.189 -14.150 1.00 90.81 83 MET A C 1
ATOM 653 O O . MET A 1 83 ? 21.120 -11.427 -14.005 1.00 90.81 83 MET A O 1
ATOM 657 N N . ASP A 1 84 ? 19.144 -11.941 -14.929 1.00 91.38 84 ASP A N 1
ATOM 658 C CA . ASP A 1 84 ? 19.641 -13.101 -15.667 1.00 91.38 84 ASP A CA 1
ATOM 659 C C . ASP A 1 84 ? 20.577 -12.725 -16.825 1.00 91.38 84 ASP A C 1
ATOM 661 O O . ASP A 1 84 ? 21.473 -13.505 -17.150 1.00 91.38 84 ASP A O 1
ATOM 665 N N . LEU A 1 85 ? 20.471 -11.516 -17.394 1.00 89.88 85 LEU A N 1
ATOM 666 C CA . LEU A 1 85 ? 21.400 -11.036 -18.431 1.00 89.88 85 LEU A CA 1
ATOM 667 C C . LEU A 1 85 ? 22.864 -10.987 -17.950 1.00 89.88 85 LEU A C 1
ATOM 669 O O . LEU A 1 85 ? 23.778 -11.189 -18.754 1.00 89.88 85 LEU A O 1
ATOM 673 N N . CYS A 1 86 ? 23.100 -10.802 -16.645 1.00 88.62 86 CYS A N 1
ATOM 674 C CA . CYS A 1 86 ? 24.441 -10.876 -16.052 1.00 88.62 86 CYS A CA 1
ATOM 675 C C . CYS A 1 86 ? 25.113 -12.239 -16.277 1.00 88.62 86 CYS A C 1
ATOM 677 O O . CYS A 1 86 ? 26.340 -12.312 -16.309 1.00 88.62 86 CYS A O 1
ATOM 679 N N . LYS A 1 87 ? 24.327 -13.317 -16.426 1.00 88.88 87 LYS A N 1
ATOM 680 C CA . LYS A 1 87 ? 24.837 -14.679 -16.651 1.00 88.88 87 LYS A CA 1
ATOM 681 C C . LYS A 1 87 ? 25.452 -14.843 -18.041 1.00 88.88 87 LYS A C 1
ATOM 683 O O . LYS A 1 87 ? 26.299 -15.710 -18.215 1.00 88.88 87 LYS A O 1
ATOM 688 N N . MET A 1 88 ? 25.040 -14.026 -19.016 1.00 89.81 88 MET A N 1
ATOM 689 C CA . MET A 1 88 ? 25.633 -14.039 -20.356 1.00 89.81 88 MET A CA 1
ATOM 690 C C . MET A 1 88 ? 26.944 -13.255 -20.401 1.00 89.81 88 MET A C 1
ATOM 692 O O . MET A 1 88 ? 27.923 -13.728 -20.972 1.00 89.81 88 MET A O 1
ATOM 696 N N . HIS A 1 89 ? 26.973 -12.056 -19.812 1.00 90.69 89 HIS A N 1
ATOM 697 C CA . HIS A 1 89 ? 28.187 -11.247 -19.748 1.00 90.69 89 HIS A CA 1
ATOM 698 C C . HIS A 1 89 ? 28.142 -10.247 -18.585 1.00 90.69 89 HIS A C 1
ATOM 700 O O . HIS A 1 89 ? 27.143 -9.556 -18.382 1.00 90.69 89 HIS A O 1
ATOM 706 N N . THR A 1 90 ? 29.265 -10.092 -17.877 1.00 86.25 90 THR A N 1
ATOM 707 C CA . THR A 1 90 ? 29.408 -9.238 -16.679 1.00 86.25 90 THR A CA 1
ATOM 708 C C . THR A 1 90 ? 29.108 -7.755 -16.930 1.00 86.25 90 THR A C 1
ATOM 710 O O . THR A 1 90 ? 28.812 -7.013 -15.996 1.00 86.25 90 THR A O 1
ATOM 713 N N . PHE A 1 91 ? 29.154 -7.312 -18.190 1.00 89.94 91 PHE A N 1
ATOM 714 C CA . PHE A 1 91 ? 28.805 -5.942 -18.581 1.00 89.94 91 PHE A CA 1
ATOM 715 C C . PHE A 1 91 ? 27.306 -5.628 -18.424 1.00 89.94 91 PHE A C 1
ATOM 717 O O . PHE A 1 91 ? 26.949 -4.476 -18.201 1.00 89.94 91 PHE A O 1
ATOM 724 N N . TYR A 1 92 ? 26.423 -6.632 -18.481 1.00 91.38 92 TYR A N 1
ATOM 725 C CA . TYR A 1 92 ? 24.969 -6.451 -18.364 1.00 91.38 92 TYR A CA 1
ATOM 726 C C . TYR A 1 92 ? 24.483 -6.458 -16.910 1.00 91.38 92 TYR A C 1
ATOM 728 O O . TYR A 1 92 ? 23.464 -7.068 -16.585 1.00 91.38 92 TYR A O 1
ATOM 736 N N . LYS A 1 93 ? 25.224 -5.786 -16.024 1.00 89.69 93 LYS A N 1
ATOM 737 C CA . LYS A 1 93 ? 24.888 -5.651 -14.608 1.00 89.69 93 LYS A CA 1
ATOM 738 C C . LYS A 1 93 ? 24.255 -4.300 -14.334 1.00 89.69 93 LYS A C 1
ATOM 740 O O . LYS A 1 93 ? 24.859 -3.258 -14.565 1.00 89.69 93 LYS A O 1
ATOM 745 N N . TYR A 1 94 ? 23.054 -4.339 -13.774 1.00 90.00 94 TYR A N 1
ATOM 746 C CA . TYR A 1 94 ? 22.269 -3.153 -13.456 1.00 90.00 94 TYR A CA 1
ATOM 747 C C . TYR A 1 94 ? 21.906 -3.152 -11.974 1.00 90.00 94 TYR A C 1
ATOM 749 O O . TYR A 1 94 ? 21.699 -4.206 -11.373 1.00 90.00 94 TYR A O 1
ATOM 757 N N . SER A 1 95 ? 21.849 -1.968 -11.367 1.00 92.81 95 SER A N 1
ATOM 758 C CA . SER A 1 95 ? 21.334 -1.812 -10.008 1.00 92.81 95 SER A CA 1
ATOM 759 C C . SER A 1 95 ? 19.806 -1.778 -10.019 1.00 92.81 95 SER A C 1
ATOM 761 O O . SER A 1 95 ? 19.178 -1.398 -11.011 1.00 92.81 95 SER A O 1
ATOM 763 N N . LEU A 1 96 ? 19.201 -2.122 -8.882 1.00 93.19 96 LEU A N 1
ATOM 764 C CA . LEU A 1 96 ? 17.768 -1.919 -8.670 1.00 93.19 96 LEU A CA 1
ATOM 765 C C . LEU A 1 96 ? 17.385 -0.439 -8.830 1.00 93.19 96 LEU A C 1
ATOM 767 O O . LEU A 1 96 ? 16.351 -0.130 -9.411 1.00 93.19 96 LEU A O 1
ATOM 771 N N . ASP A 1 97 ? 18.255 0.468 -8.386 1.00 95.44 97 ASP A N 1
ATOM 772 C CA . ASP A 1 97 ? 18.057 1.914 -8.499 1.00 95.44 97 ASP A CA 1
ATOM 773 C C . ASP A 1 97 ? 17.917 2.376 -9.961 1.00 95.44 97 ASP A C 1
ATOM 775 O O . ASP A 1 97 ? 16.982 3.099 -10.306 1.00 95.44 97 ASP A O 1
ATOM 779 N N . ALA A 1 98 ? 18.763 1.861 -10.863 1.00 93.38 98 ALA A N 1
ATOM 780 C CA . ALA A 1 98 ? 18.666 2.161 -12.290 1.00 93.38 98 ALA A CA 1
ATOM 781 C C . ALA A 1 98 ? 17.339 1.671 -12.896 1.00 93.38 98 ALA A C 1
ATOM 783 O O . ALA A 1 98 ? 16.731 2.374 -13.707 1.00 93.38 98 ALA A O 1
ATOM 784 N N . PHE A 1 99 ? 16.864 0.491 -12.481 1.00 94.31 99 PHE A N 1
ATOM 785 C CA . PHE A 1 99 ? 15.566 -0.039 -12.902 1.00 94.31 99 PHE A CA 1
ATOM 786 C C . PHE A 1 99 ? 14.410 0.850 -12.416 1.00 94.31 99 PHE A C 1
ATOM 788 O O . PHE A 1 99 ? 13.573 1.263 -13.222 1.00 94.31 99 PHE A O 1
ATOM 795 N N . VAL A 1 100 ? 14.399 1.215 -11.130 1.00 95.25 100 VAL A N 1
ATOM 796 C CA . VAL A 1 100 ? 13.381 2.103 -10.543 1.00 95.25 100 VAL A CA 1
ATOM 797 C C . VAL A 1 100 ? 13.380 3.465 -11.235 1.00 95.25 100 VAL A C 1
ATOM 799 O O . VAL A 1 100 ? 12.316 3.972 -11.588 1.00 95.25 100 VAL A O 1
ATOM 802 N N . MET A 1 101 ? 14.552 4.037 -11.517 1.00 96.19 101 MET A N 1
ATOM 803 C CA . MET A 1 101 ? 14.669 5.305 -12.239 1.00 96.19 101 MET A CA 1
ATOM 804 C C . MET A 1 101 ? 14.003 5.244 -13.622 1.00 96.19 101 MET A C 1
ATOM 806 O O . MET A 1 101 ? 13.288 6.174 -14.003 1.00 96.19 101 MET A O 1
ATOM 810 N N . VAL A 1 102 ? 14.217 4.168 -14.386 1.00 94.50 102 VAL A N 1
ATOM 811 C CA . VAL A 1 102 ? 13.603 3.998 -15.714 1.00 94.50 102 VAL A CA 1
ATOM 812 C C . VAL A 1 102 ? 12.085 3.853 -15.607 1.00 94.50 102 VAL A C 1
ATOM 814 O O . VAL A 1 102 ? 11.365 4.501 -16.367 1.00 94.50 102 VAL A O 1
ATOM 817 N N . VAL A 1 103 ? 11.590 3.069 -14.646 1.00 93.38 103 VAL A N 1
ATOM 818 C CA . VAL A 1 103 ? 10.145 2.903 -14.412 1.00 93.38 103 VAL A CA 1
ATOM 819 C C . VAL A 1 103 ? 9.497 4.236 -14.027 1.00 93.38 103 VAL A C 1
ATOM 821 O O . VAL A 1 103 ? 8.501 4.627 -14.633 1.00 93.38 103 VAL A O 1
ATOM 824 N N . THR A 1 104 ? 10.096 4.994 -13.108 1.00 94.19 104 THR A N 1
ATOM 825 C CA . THR A 1 104 ? 9.605 6.322 -12.704 1.00 94.19 104 THR A CA 1
ATOM 826 C C . THR A 1 104 ? 9.593 7.303 -13.877 1.00 94.19 104 THR A C 1
ATOM 828 O O . THR A 1 104 ? 8.621 8.031 -14.073 1.00 94.19 104 THR A O 1
ATOM 831 N N . ARG A 1 105 ? 10.633 7.297 -14.724 1.00 94.75 105 ARG A N 1
ATOM 832 C CA . ARG A 1 105 ? 10.656 8.100 -15.960 1.00 94.75 105 ARG A CA 1
ATOM 833 C C . ARG A 1 105 ? 9.537 7.704 -16.919 1.00 94.75 105 ARG A C 1
ATOM 835 O O . ARG A 1 105 ? 8.908 8.587 -17.496 1.00 94.75 105 ARG A O 1
ATOM 842 N N . ALA A 1 106 ? 9.275 6.407 -17.081 1.00 92.12 106 ALA A N 1
ATOM 843 C CA . ALA A 1 106 ? 8.194 5.920 -17.929 1.00 92.12 106 ALA A CA 1
ATOM 844 C C . ALA A 1 106 ? 6.828 6.405 -17.421 1.00 92.12 106 ALA A C 1
ATOM 846 O O . ALA A 1 106 ? 6.063 6.962 -18.208 1.00 92.12 106 ALA A O 1
ATOM 847 N N . VAL A 1 107 ? 6.561 6.298 -16.115 1.00 92.12 107 VAL A N 1
ATOM 848 C CA . VAL A 1 107 ? 5.330 6.814 -15.492 1.00 92.12 107 VAL A CA 1
ATOM 849 C C . VAL A 1 107 ? 5.193 8.323 -15.722 1.00 92.12 107 VAL A C 1
ATOM 851 O O . VAL A 1 107 ? 4.181 8.770 -16.260 1.00 92.12 107 VAL A O 1
ATOM 854 N N . ASN A 1 108 ? 6.240 9.102 -15.436 1.00 93.25 108 ASN A N 1
ATOM 855 C CA . ASN A 1 108 ? 6.234 10.555 -15.641 1.00 93.25 108 ASN A CA 1
ATOM 856 C C . ASN A 1 108 ? 6.004 10.944 -17.110 1.00 93.25 108 ASN A C 1
ATOM 858 O O . ASN A 1 108 ? 5.319 11.923 -17.396 1.00 93.25 108 ASN A O 1
ATOM 862 N N . SER A 1 109 ? 6.546 10.169 -18.054 1.00 91.88 109 SER A N 1
ATOM 863 C CA . SER A 1 109 ? 6.361 10.422 -19.487 1.00 91.88 109 SER A CA 1
ATOM 864 C C . SER A 1 109 ? 4.917 10.219 -19.951 1.00 91.88 109 SER A C 1
ATOM 866 O O . SER A 1 109 ? 4.474 10.894 -20.878 1.00 91.88 109 SER A O 1
ATOM 868 N N . VAL A 1 110 ? 4.174 9.313 -19.307 1.00 87.25 110 VAL A N 1
ATOM 869 C CA . VAL A 1 110 ? 2.760 9.066 -19.606 1.00 87.25 110 VAL A CA 1
ATOM 870 C C . VAL A 1 110 ? 1.889 10.165 -19.005 1.00 87.25 110 VAL A C 1
ATOM 872 O O . VAL A 1 110 ? 1.000 10.648 -19.695 1.00 87.25 110 VAL A O 1
ATOM 875 N N . SER A 1 111 ? 2.197 10.644 -17.796 1.00 77.50 111 SER A N 1
ATOM 876 C CA . SER A 1 111 ? 1.473 11.761 -17.164 1.00 77.50 111 SER A CA 1
ATOM 877 C C . SER A 1 111 ? 1.536 13.071 -17.964 1.00 77.50 111 SER A C 1
ATOM 879 O O . SER A 1 111 ? 0.654 13.914 -17.836 1.00 77.50 111 SER A O 1
ATOM 881 N N . LEU A 1 112 ? 2.562 13.247 -18.806 1.00 69.31 112 LEU A N 1
ATOM 882 C CA . LEU A 1 112 ? 2.724 14.409 -19.691 1.00 69.31 112 LEU A CA 1
ATOM 883 C C . LEU A 1 112 ? 2.072 14.228 -21.072 1.00 69.31 112 LEU A C 1
ATOM 885 O O . LEU A 1 112 ? 1.943 15.193 -21.828 1.00 69.31 112 LEU A O 1
ATOM 889 N N . ARG A 1 113 ? 1.662 13.006 -21.432 1.00 66.06 113 ARG A N 1
ATOM 890 C CA . ARG A 1 113 ? 0.925 12.751 -22.671 1.00 66.06 113 ARG A CA 1
ATOM 891 C C . ARG A 1 113 ? -0.548 13.042 -22.409 1.00 66.06 113 ARG A C 1
ATOM 893 O O . ARG 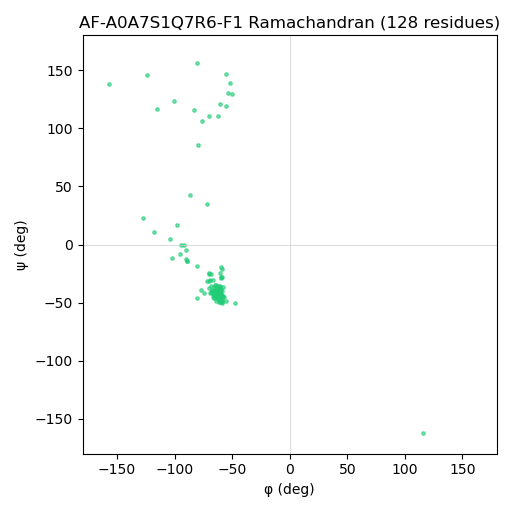A 1 113 ? -1.186 12.347 -21.625 1.00 66.06 113 ARG A O 1
ATOM 900 N N . LYS A 1 114 ? -1.102 14.056 -23.088 1.00 53.97 114 LYS A N 1
ATOM 901 C CA . LYS A 1 114 ? -2.561 14.239 -23.137 1.00 53.97 114 LYS A CA 1
ATOM 902 C C . LYS A 1 114 ? -3.207 12.911 -23.568 1.00 53.97 114 LYS A C 1
ATOM 904 O O . LYS A 1 114 ? -2.643 12.249 -24.449 1.00 53.97 114 LYS A O 1
ATOM 909 N N . PRO A 1 115 ? -4.337 12.505 -22.962 1.00 59.75 115 PRO A N 1
ATOM 910 C CA . PRO A 1 115 ? -5.020 11.283 -23.355 1.00 59.75 115 PRO A CA 1
ATOM 911 C C . PRO A 1 115 ? -5.277 11.329 -24.860 1.00 59.75 115 PRO A C 1
ATOM 913 O O . PRO A 1 115 ? -5.723 12.344 -25.395 1.00 59.75 115 PRO A O 1
ATOM 916 N N . LYS A 1 116 ? -4.906 10.248 -25.547 1.00 55.47 116 LYS A N 1
ATOM 917 C CA . LYS A 1 116 ? -5.125 10.102 -26.983 1.00 55.47 116 LYS A CA 1
ATOM 918 C C . LYS A 1 116 ? -6.640 10.136 -27.191 1.00 55.47 116 LYS A C 1
ATOM 920 O O . LYS A 1 116 ? -7.316 9.224 -26.719 1.00 55.47 116 LYS A O 1
ATOM 925 N N . GLU A 1 117 ? -7.161 11.199 -27.809 1.00 50.34 117 GLU A N 1
ATOM 926 C CA . GLU A 1 117 ? -8.573 11.270 -28.196 1.00 50.34 117 GLU A CA 1
ATOM 927 C C . GLU A 1 117 ? -8.924 9.986 -28.956 1.00 50.34 117 GLU A C 1
ATOM 929 O O . GLU A 1 117 ? -8.171 9.546 -29.835 1.00 50.34 117 GLU A O 1
ATOM 934 N N . ALA A 1 118 ? -10.013 9.335 -28.540 1.00 53.84 118 ALA A N 1
ATOM 935 C CA . ALA A 1 118 ? -10.499 8.123 -29.182 1.00 53.84 118 ALA A CA 1
ATOM 936 C C . ALA A 1 118 ? -10.730 8.397 -30.682 1.00 53.84 118 ALA A C 1
ATOM 938 O O . ALA A 1 118 ? -11.097 9.523 -31.034 1.00 53.84 118 ALA A O 1
ATOM 939 N N . PRO A 1 119 ? -10.516 7.416 -31.578 1.00 46.69 119 PRO A N 1
ATOM 940 C CA . PRO A 1 119 ? -10.814 7.606 -32.993 1.00 46.69 119 PRO A CA 1
ATOM 941 C C . PRO A 1 119 ? -12.279 8.033 -33.147 1.00 46.69 119 PRO A C 1
ATOM 943 O O . PRO A 1 119 ? -13.170 7.298 -32.727 1.00 46.69 119 PRO A O 1
ATOM 946 N N . ARG A 1 120 ? -12.534 9.222 -33.710 1.00 52.12 120 ARG A N 1
ATOM 947 C CA . ARG A 1 120 ? -13.894 9.638 -34.075 1.00 52.12 120 ARG A CA 1
ATOM 948 C C . ARG A 1 120 ? -14.437 8.651 -35.104 1.00 52.12 120 ARG A C 1
ATOM 950 O O . ARG A 1 120 ? -13.868 8.523 -36.186 1.00 52.12 120 ARG A O 1
ATOM 957 N N . GLU A 1 121 ? -15.544 7.996 -34.785 1.00 54.53 121 GLU A N 1
ATOM 958 C CA . GLU A 1 121 ? -16.291 7.102 -35.679 1.00 54.53 121 GLU A CA 1
ATOM 959 C C . GLU A 1 121 ? -17.046 7.862 -36.798 1.00 54.53 121 GLU A C 1
ATOM 961 O O . GLU A 1 121 ? -18.127 7.462 -37.206 1.00 54.53 121 GLU A O 1
ATOM 966 N N . GLU A 1 122 ? -16.501 8.958 -37.335 1.00 52.84 122 GLU A N 1
ATOM 967 C CA . GLU A 1 122 ? -17.208 9.838 -38.288 1.00 52.84 122 GLU A CA 1
ATOM 968 C C . GLU A 1 122 ? -16.876 9.571 -39.770 1.00 52.84 122 GLU A C 1
ATOM 970 O O . GLU A 1 122 ? -17.161 10.403 -40.620 1.00 52.84 122 GLU A O 1
ATOM 975 N N . GLN A 1 123 ? -16.298 8.421 -40.137 1.00 45.41 123 GLN A N 1
ATOM 976 C CA . GLN A 1 123 ? -15.989 8.120 -41.553 1.00 45.41 123 GLN A CA 1
ATOM 977 C C . GLN A 1 123 ? -16.713 6.901 -42.135 1.00 45.41 123 GLN A C 1
ATOM 979 O O . GLN A 1 123 ? -16.384 6.470 -43.237 1.00 45.41 123 GLN A O 1
ATOM 984 N N . ARG A 1 124 ? -17.713 6.336 -41.443 1.00 47.22 124 ARG A N 1
ATOM 985 C CA . ARG A 1 124 ? -18.426 5.146 -41.945 1.00 47.22 124 ARG A CA 1
ATOM 986 C C . ARG A 1 124 ? -19.720 5.425 -42.716 1.00 47.22 124 ARG A C 1
ATOM 988 O O . ARG A 1 124 ? -20.225 4.494 -43.327 1.00 47.22 124 ARG A O 1
ATOM 995 N N . GLU A 1 125 ? -20.214 6.664 -42.763 1.00 51.03 125 GLU A N 1
ATOM 996 C CA . GLU A 1 125 ? -21.484 6.977 -43.450 1.00 51.03 125 GLU A CA 1
ATOM 997 C C . GLU A 1 125 ? -21.337 7.624 -44.844 1.00 51.03 125 GLU A C 1
ATOM 999 O O . GLU A 1 125 ? -22.303 7.647 -45.601 1.00 51.03 125 GLU A O 1
ATOM 1004 N N . GLU A 1 126 ? -20.146 8.075 -45.260 1.00 51.22 126 GLU A N 1
ATOM 1005 C CA . GLU A 1 126 ? -19.966 8.701 -46.590 1.00 51.22 126 GLU A CA 1
ATOM 1006 C C . GLU A 1 126 ? -19.596 7.729 -47.726 1.00 51.22 126 GLU A C 1
ATOM 1008 O O . GLU A 1 126 ? -19.576 8.128 -48.888 1.00 51.22 126 GLU A O 1
ATOM 1013 N N . GLN A 1 127 ? -19.362 6.442 -47.442 1.00 46.69 127 GLN A N 1
ATOM 1014 C CA . GLN A 1 127 ? -19.053 5.440 -48.478 1.00 46.69 127 GLN A CA 1
ATOM 1015 C C . GLN A 1 127 ? -20.262 4.643 -48.996 1.00 46.69 127 GLN A C 1
ATOM 1017 O O . GLN A 1 127 ? -20.093 3.832 -49.901 1.00 46.69 127 GLN A O 1
ATOM 1022 N N . GLU A 1 128 ? -21.479 4.890 -48.497 1.00 50.31 128 GLU A N 1
ATOM 1023 C CA . GLU A 1 128 ? -22.689 4.164 -48.933 1.00 50.31 128 GLU A CA 1
ATOM 1024 C C . GLU A 1 128 ? -23.612 4.958 -49.884 1.00 50.31 128 GLU A C 1
ATOM 1026 O O . GLU A 1 128 ? -24.680 4.474 -50.253 1.00 50.31 128 GLU A O 1
ATOM 1031 N N . LYS A 1 129 ? -23.222 6.168 -50.318 1.00 47.28 129 LYS A N 1
ATOM 1032 C CA . LYS A 1 129 ? -24.030 7.012 -51.231 1.00 47.28 129 LYS A CA 1
ATOM 1033 C C . LYS A 1 129 ? -23.307 7.513 -52.493 1.00 47.28 129 LYS A C 1
ATOM 1035 O O . LYS A 1 129 ? -23.740 8.507 -53.074 1.00 47.28 129 LYS A O 1
ATOM 1040 N N . GLY A 1 130 ? -22.239 6.840 -52.924 1.00 45.31 130 GLY A N 1
ATOM 1041 C CA . GLY A 1 130 ? -21.539 7.118 -54.189 1.00 45.31 130 GLY A CA 1
ATOM 1042 C C . GLY A 1 130 ? -21.849 6.093 -55.264 1.00 45.31 130 GLY A C 1
ATOM 1043 O O . GLY A 1 130 ? -21.595 4.902 -54.987 1.00 45.31 130 GLY A O 1
#

pLDDT: mean 82.27, std 13.94, range [45.31, 96.19]

Mean predicted aligned error: 12.29 Å